Protein AF-A0A532TL49-F1 (afdb_monomer_lite)

Radius of gyration: 17.89 Å; chains: 1; bounding box: 46×38×49 Å

Foldseek 3Di:
DQLVVVLVQVPDPVHDDLAAEDQPPVQAQPDNCVSNVHPDDDPYGYHNDDLVSLVVDQEAEDEAEDELDCVVCLVVLLSQLVSLHAYEYQNQCQQCVCVPPVPSVVVSVVSNVVSVYYYHHDDCPPHPQVHVPQVVVCVPPPDDPDDDHDDDDDCVPPDDDD

Sequence (162 aa):
MGRLIPTLLLKRKNIDVKGVVDIDPQFIGEKLNKFCDIEDELNLVIESNLEVLLSKEKVDVVIIATSSFLEKVAPLIKQAVNSGSNVISICTELSYPFKLYPKLSEELDALAKSNNVTVVGTGINPGYLMGLLPIVITAPCQNVKSIEVTRMMNSAKRREPF

Secondary structure (DSSP, 8-state):
-TTHHHHHHHT-TT-----EE---TTTTT-BHHHHHT--S----BEES-HHHHHHH---SEEEE-S-S-HHHHHHHHHHHHHTT-EEEE--GGGGSGGGT-HHHHHHHHHHHHHTT--EEE-SIIIIIIIIIHHHHHHTT-S------------GGGPPPP-

pLDDT: mean 93.86, std 7.6, range [52.59, 98.88]

Structure (mmCIF, N/CA/C/O backbone):
data_AF-A0A532TL49-F1
#
_entry.id   AF-A0A532TL49-F1
#
loop_
_atom_site.group_PDB
_atom_site.id
_atom_site.type_symbol
_atom_site.label_atom_id
_atom_site.label_alt_id
_atom_site.label_comp_id
_atom_site.label_asym_id
_atom_site.label_entity_id
_atom_site.label_seq_id
_atom_site.pdbx_PDB_ins_code
_atom_site.Cartn_x
_atom_site.Cartn_y
_atom_site.Cartn_z
_atom_site.occupancy
_atom_site.B_iso_or_equiv
_atom_site.auth_seq_id
_atom_site.auth_comp_id
_atom_site.auth_asym_id
_atom_site.auth_atom_id
_atom_site.pdbx_PDB_model_num
ATOM 1 N N . MET A 1 1 ? 7.636 -9.479 -0.083 1.00 82.50 1 MET A N 1
ATOM 2 C CA . MET A 1 1 ? 6.438 -8.797 -0.618 1.00 82.50 1 MET A CA 1
ATOM 3 C C . MET A 1 1 ? 6.691 -8.220 -2.001 1.00 82.50 1 MET A C 1
ATOM 5 O O . MET A 1 1 ? 5.893 -8.532 -2.870 1.00 82.50 1 MET A O 1
ATOM 9 N N . GLY A 1 2 ? 7.804 -7.500 -2.222 1.00 82.75 2 GLY A N 1
ATOM 10 C CA . GLY A 1 2 ? 8.153 -6.880 -3.515 1.00 82.75 2 GLY A CA 1
ATOM 11 C C . GLY A 1 2 ? 7.986 -7.762 -4.760 1.00 82.75 2 GLY A C 1
ATOM 12 O O . GLY A 1 2 ? 7.351 -7.321 -5.700 1.00 82.75 2 GLY A O 1
ATOM 13 N N . ARG A 1 3 ? 8.439 -9.028 -4.744 1.00 89.62 3 ARG A N 1
ATOM 14 C CA . ARG A 1 3 ? 8.179 -9.995 -5.841 1.00 89.62 3 ARG A CA 1
ATOM 15 C C . ARG A 1 3 ? 6.785 -10.624 -5.808 1.00 89.62 3 ARG A C 1
ATOM 17 O O . ARG A 1 3 ? 6.139 -10.782 -6.832 1.00 89.62 3 ARG A O 1
ATOM 24 N N . LEU A 1 4 ? 6.303 -10.977 -4.617 1.00 92.38 4 LEU A N 1
ATOM 25 C CA . LEU A 1 4 ? 5.063 -11.744 -4.459 1.00 92.38 4 LEU A CA 1
ATOM 26 C C . LEU A 1 4 ? 3.825 -10.978 -4.949 1.00 92.38 4 LEU A C 1
ATOM 28 O O . LEU A 1 4 ? 2.945 -11.578 -5.555 1.00 92.38 4 LEU A O 1
ATOM 32 N N . ILE A 1 5 ? 3.750 -9.671 -4.680 1.00 95.25 5 ILE A N 1
ATOM 33 C CA . ILE A 1 5 ? 2.621 -8.831 -5.101 1.00 95.25 5 ILE A CA 1
ATOM 34 C C . ILE A 1 5 ? 2.480 -8.825 -6.634 1.00 95.25 5 ILE A C 1
ATOM 36 O O . ILE A 1 5 ? 1.436 -9.281 -7.099 1.00 95.25 5 ILE A O 1
ATOM 40 N N . PRO A 1 6 ? 3.480 -8.395 -7.431 1.00 94.50 6 PRO A N 1
ATOM 41 C CA . PRO A 1 6 ? 3.357 -8.397 -8.886 1.00 94.50 6 PRO A CA 1
ATOM 42 C C . PRO A 1 6 ? 3.131 -9.806 -9.447 1.00 94.50 6 PRO A C 1
ATOM 44 O O . PRO A 1 6 ? 2.237 -9.967 -10.270 1.00 94.50 6 PRO A O 1
ATOM 47 N N . THR A 1 7 ? 3.804 -10.848 -8.935 1.00 93.81 7 THR A N 1
ATOM 48 C CA . THR A 1 7 ? 3.555 -12.239 -9.369 1.00 93.81 7 THR A CA 1
ATOM 49 C C . THR A 1 7 ? 2.090 -12.660 -9.178 1.00 93.81 7 THR A C 1
ATOM 51 O O . THR A 1 7 ? 1.541 -13.380 -10.010 1.00 93.81 7 THR A O 1
ATOM 54 N N . LEU A 1 8 ? 1.430 -12.239 -8.093 1.00 94.62 8 LEU A N 1
ATOM 55 C CA . LEU A 1 8 ? 0.012 -12.544 -7.864 1.00 94.62 8 LEU A CA 1
ATOM 56 C C . LEU A 1 8 ? -0.922 -11.683 -8.720 1.00 94.62 8 LEU A C 1
ATOM 58 O O . LEU A 1 8 ? -1.956 -12.183 -9.160 1.00 94.62 8 LEU A O 1
ATOM 62 N N . LEU A 1 9 ? -0.581 -10.414 -8.959 1.00 95.25 9 LEU A N 1
ATOM 63 C CA . LEU A 1 9 ? -1.379 -9.520 -9.804 1.00 95.25 9 LEU A CA 1
ATOM 64 C C . LEU A 1 9 ? -1.365 -9.961 -11.266 1.00 95.25 9 LEU A C 1
ATOM 66 O O . LEU A 1 9 ? -2.419 -9.977 -11.888 1.00 95.25 9 LEU A O 1
ATOM 70 N N . LEU A 1 10 ? -0.215 -10.402 -11.780 1.00 93.81 10 LEU A N 1
ATOM 71 C CA . LEU A 1 10 ? -0.069 -10.883 -13.158 1.00 93.81 10 LEU A CA 1
ATOM 72 C C . LEU A 1 10 ? -0.942 -12.113 -13.455 1.00 93.81 10 LEU A C 1
ATOM 74 O O . LEU A 1 10 ? -1.370 -12.319 -14.583 1.00 93.81 10 LEU A O 1
ATOM 78 N N . LYS A 1 11 ? -1.301 -12.897 -12.430 1.00 92.19 11 LYS A N 1
ATOM 79 C CA . LYS A 1 11 ? -2.224 -14.039 -12.565 1.00 92.19 11 LYS A CA 1
ATOM 80 C C . LYS A 1 11 ? -3.698 -13.626 -12.651 1.00 92.19 11 LYS A C 1
ATOM 82 O O . LYS A 1 11 ? -4.563 -14.475 -12.875 1.00 92.19 11 LYS A O 1
ATOM 87 N N . ARG A 1 12 ? -4.027 -12.350 -12.429 1.00 94.31 12 ARG A N 1
ATOM 88 C CA . ARG A 1 12 ? -5.407 -11.855 -12.388 1.00 94.31 12 ARG A CA 1
ATOM 89 C C . ARG A 1 12 ? -5.789 -11.199 -13.708 1.00 94.31 12 ARG A C 1
ATOM 91 O O . ARG A 1 12 ? -5.412 -10.072 -13.976 1.00 94.31 12 ARG A O 1
ATOM 98 N N . LYS A 1 13 ? -6.685 -11.845 -14.459 1.00 92.81 13 LYS A N 1
ATOM 99 C CA . LYS A 1 13 ? -7.226 -11.318 -15.731 1.00 92.81 13 LYS A CA 1
ATOM 100 C C . LYS A 1 13 ? -7.977 -9.985 -15.608 1.00 92.81 13 LYS A C 1
ATOM 102 O O . 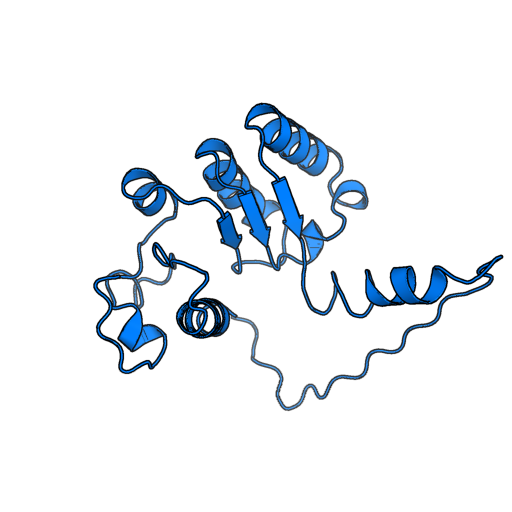LYS A 1 13 ? -8.241 -9.339 -16.611 1.00 92.81 13 LYS A O 1
ATOM 107 N N . ASN A 1 14 ? -8.377 -9.609 -14.394 1.00 95.56 14 ASN A N 1
ATOM 108 C CA . ASN A 1 14 ? -9.117 -8.380 -14.116 1.00 95.56 14 ASN A CA 1
ATOM 109 C C . ASN A 1 14 ? -8.209 -7.207 -13.694 1.00 95.56 14 ASN A C 1
ATOM 111 O O . ASN A 1 14 ? -8.725 -6.208 -13.198 1.00 95.56 14 ASN A O 1
ATOM 115 N N . ILE A 1 15 ? -6.885 -7.365 -13.789 1.00 95.94 15 ILE A N 1
ATOM 116 C CA . ILE A 1 15 ? -5.888 -6.353 -13.435 1.00 95.94 15 ILE A CA 1
ATOM 117 C C . ILE A 1 15 ? -4.880 -6.259 -14.577 1.00 95.94 15 ILE A C 1
ATOM 119 O O . ILE A 1 15 ? -4.359 -7.273 -15.029 1.00 95.94 15 ILE A O 1
ATOM 123 N N . ASP A 1 16 ? -4.595 -5.035 -15.003 1.00 95.06 16 ASP A N 1
ATOM 124 C CA . ASP A 1 16 ? -3.565 -4.730 -15.990 1.00 95.06 16 ASP A CA 1
ATOM 125 C C . ASP A 1 16 ? -2.354 -4.119 -15.269 1.00 95.06 16 ASP A C 1
ATOM 127 O O . ASP A 1 16 ? -2.433 -3.026 -14.705 1.00 95.06 16 ASP A O 1
ATOM 131 N N . VAL A 1 17 ? -1.246 -4.862 -15.200 1.00 95.44 17 VAL A N 1
ATOM 132 C CA . VAL A 1 17 ? -0.031 -4.413 -14.506 1.00 95.44 17 VAL A CA 1
ATOM 133 C C . VAL A 1 17 ? 0.752 -3.494 -15.437 1.00 95.44 17 VAL A C 1
ATOM 135 O O . VAL A 1 17 ? 1.371 -3.958 -16.384 1.00 95.44 17 VAL A O 1
ATOM 138 N N . LYS A 1 18 ? 0.763 -2.191 -15.137 1.00 95.75 18 LYS A N 1
ATOM 139 C CA . LYS A 1 18 ? 1.464 -1.174 -15.944 1.00 95.75 18 LYS A CA 1
ATOM 140 C C . LYS A 1 18 ? 2.961 -1.055 -15.680 1.00 95.75 18 LYS A C 1
ATOM 142 O O . LYS A 1 18 ? 3.681 -0.490 -16.491 1.00 95.75 18 LYS A O 1
ATOM 147 N N . GLY A 1 19 ? 3.449 -1.605 -14.574 1.00 95.38 19 GLY A N 1
ATOM 148 C CA . GLY A 1 19 ? 4.880 -1.673 -14.300 1.00 95.38 19 GLY A CA 1
ATOM 149 C C . GLY A 1 19 ? 5.197 -1.917 -12.832 1.00 95.38 19 GLY A C 1
ATOM 150 O O . GLY A 1 19 ? 4.307 -2.077 -11.995 1.00 95.38 19 GLY A O 1
ATOM 151 N N . VAL A 1 20 ? 6.494 -1.975 -12.540 1.00 96.50 20 VAL A N 1
ATOM 152 C CA . VAL A 1 20 ? 7.055 -2.193 -11.203 1.00 96.50 20 VAL A CA 1
ATOM 153 C C . VAL A 1 20 ? 8.216 -1.230 -11.005 1.00 96.50 20 VAL A C 1
ATOM 155 O O . VAL A 1 20 ? 8.946 -0.936 -11.947 1.00 96.50 20 VAL A O 1
ATOM 158 N N . VAL A 1 21 ? 8.378 -0.745 -9.777 1.00 97.12 21 VAL A N 1
ATOM 159 C CA . VAL A 1 21 ? 9.457 0.163 -9.383 1.00 97.12 21 VAL A CA 1
ATOM 160 C C . VAL A 1 21 ? 10.239 -0.478 -8.251 1.00 97.12 21 VAL A C 1
ATOM 162 O O . VAL A 1 21 ? 9.640 -0.922 -7.269 1.00 97.12 21 VAL A O 1
ATOM 165 N N . ASP A 1 22 ? 11.561 -0.479 -8.370 1.00 95.69 22 ASP A N 1
ATOM 166 C CA . ASP A 1 22 ? 12.470 -0.830 -7.284 1.00 95.69 22 ASP A CA 1
ATOM 167 C C . ASP A 1 22 ? 13.718 0.061 -7.355 1.00 95.69 22 ASP A C 1
ATOM 169 O O . ASP A 1 22 ? 14.158 0.445 -8.438 1.00 95.69 22 ASP A O 1
ATOM 173 N N . ILE A 1 23 ? 14.258 0.429 -6.194 1.00 93.94 23 ILE A N 1
ATOM 174 C CA . ILE A 1 23 ? 15.431 1.308 -6.095 1.00 93.94 23 ILE A CA 1
ATOM 175 C C . ILE A 1 23 ? 16.745 0.529 -6.173 1.00 93.94 23 ILE A C 1
ATOM 177 O O . ILE A 1 23 ? 17.797 1.145 -6.337 1.00 93.94 23 ILE A O 1
ATOM 181 N N . ASP A 1 24 ? 16.704 -0.797 -6.015 1.00 93.69 24 ASP A N 1
ATOM 182 C CA . ASP A 1 24 ? 17.891 -1.639 -6.102 1.00 93.69 24 ASP A CA 1
ATOM 183 C C . ASP A 1 24 ? 18.441 -1.625 -7.543 1.00 93.69 24 ASP A C 1
ATOM 185 O O . ASP A 1 24 ? 17.762 -2.096 -8.465 1.00 93.69 24 ASP A O 1
ATOM 189 N N . PRO A 1 25 ? 19.679 -1.135 -7.766 1.00 94.38 25 PRO A N 1
ATOM 190 C CA . PRO A 1 25 ? 20.289 -1.091 -9.092 1.00 94.38 25 PRO A CA 1
ATOM 191 C C . PRO A 1 25 ? 20.373 -2.448 -9.794 1.00 94.38 25 PRO A C 1
ATOM 193 O O . PRO A 1 25 ? 20.493 -2.482 -11.014 1.00 94.38 25 PRO A O 1
ATOM 196 N N . GLN A 1 26 ? 20.314 -3.559 -9.052 1.00 94.12 26 GLN A N 1
ATOM 197 C CA . GLN A 1 26 ? 20.319 -4.904 -9.628 1.00 94.12 26 GLN A CA 1
ATOM 198 C C . GLN A 1 26 ? 19.024 -5.241 -10.371 1.00 94.12 26 GLN A C 1
ATOM 200 O O . GLN A 1 26 ? 19.051 -6.075 -11.275 1.00 94.12 26 GLN A O 1
ATOM 205 N N . PHE A 1 27 ? 17.904 -4.620 -9.994 1.00 93.56 27 PHE A N 1
ATOM 206 C CA . PHE A 1 27 ? 16.598 -4.889 -10.595 1.00 93.56 27 PHE A CA 1
ATOM 207 C C . PHE A 1 27 ? 16.235 -3.888 -11.688 1.00 93.56 27 PHE A C 1
ATOM 209 O O . PHE A 1 27 ? 15.494 -4.237 -12.600 1.00 93.56 27 PHE A O 1
ATOM 216 N N . ILE A 1 28 ? 16.752 -2.660 -11.634 1.00 95.62 28 ILE A N 1
ATOM 217 C CA . ILE A 1 28 ? 16.422 -1.611 -12.607 1.00 95.62 28 ILE A CA 1
ATOM 218 C C . ILE A 1 28 ? 16.760 -2.070 -14.035 1.00 95.62 28 ILE A C 1
ATOM 220 O O . ILE A 1 28 ? 17.883 -2.472 -14.333 1.00 95.62 28 ILE A O 1
ATOM 224 N N . GLY A 1 29 ? 15.777 -1.992 -14.935 1.00 95.12 29 GLY A N 1
ATOM 225 C CA . GLY A 1 29 ? 15.886 -2.436 -16.327 1.00 95.12 29 GLY A CA 1
ATOM 226 C C . GLY A 1 29 ? 15.739 -3.948 -16.535 1.00 95.12 29 GLY A C 1
ATOM 227 O O . GLY A 1 29 ? 15.657 -4.396 -17.681 1.00 95.12 29 GLY A O 1
ATOM 228 N N . GLU A 1 30 ? 15.665 -4.751 -15.469 1.00 94.81 30 GLU A N 1
ATOM 229 C CA . GLU A 1 30 ? 15.374 -6.179 -15.576 1.00 94.81 30 GLU A CA 1
ATOM 230 C C . GLU A 1 30 ? 13.931 -6.398 -16.054 1.00 94.81 30 GLU A C 1
ATOM 232 O O . GLU A 1 30 ? 13.002 -5.687 -15.656 1.00 94.81 30 GLU A O 1
ATOM 237 N N . LYS A 1 31 ? 13.731 -7.403 -16.918 1.00 94.50 31 LYS A N 1
ATOM 238 C CA . LYS A 1 31 ? 12.393 -7.790 -17.374 1.00 94.50 31 LYS A CA 1
ATOM 239 C C . LYS A 1 31 ? 11.564 -8.319 -16.206 1.00 94.50 31 LYS A C 1
ATOM 241 O O . LYS A 1 31 ? 12.010 -9.187 -15.452 1.00 94.50 31 LYS A O 1
ATOM 246 N N . LEU A 1 32 ? 10.321 -7.856 -16.114 1.00 93.38 32 LEU A N 1
ATOM 247 C CA . LEU A 1 32 ? 9.427 -8.204 -15.015 1.00 93.38 32 LEU A CA 1
ATOM 248 C C . LEU A 1 32 ? 9.137 -9.711 -14.946 1.00 93.38 32 LEU A C 1
ATOM 250 O O . LEU A 1 32 ? 9.044 -10.263 -13.852 1.00 93.38 32 LEU A O 1
ATOM 254 N N . ASN A 1 33 ? 9.043 -10.393 -16.091 1.00 91.06 33 ASN A N 1
ATOM 255 C CA . ASN A 1 33 ? 8.799 -11.835 -16.127 1.00 91.06 33 ASN A CA 1
ATOM 256 C C . ASN A 1 33 ? 9.926 -12.640 -15.458 1.00 91.06 33 ASN A C 1
ATOM 258 O O . ASN A 1 33 ? 9.656 -13.520 -14.644 1.00 91.06 33 ASN A O 1
ATOM 262 N N . LYS A 1 34 ? 11.184 -12.259 -15.702 1.00 91.06 34 LYS A N 1
ATOM 263 C CA . LYS A 1 34 ? 12.359 -12.846 -15.053 1.00 91.06 34 LYS A CA 1
ATOM 264 C C . LYS A 1 34 ? 12.387 -12.551 -13.552 1.00 91.06 34 LYS A C 1
ATOM 266 O O . LYS A 1 34 ? 12.643 -13.450 -12.759 1.00 91.06 34 LYS A O 1
ATOM 271 N N . PHE A 1 35 ? 12.074 -11.320 -13.146 1.00 90.62 35 PHE A N 1
ATOM 272 C CA . PHE A 1 35 ? 12.020 -10.945 -11.728 1.00 90.62 35 PHE A CA 1
ATOM 273 C C . PHE A 1 35 ? 10.940 -11.709 -10.944 1.00 90.62 35 PHE A C 1
ATOM 275 O O . PHE A 1 35 ? 11.139 -12.063 -9.777 1.00 90.62 35 PHE A O 1
ATOM 282 N N . CYS A 1 36 ? 9.794 -11.954 -11.583 1.00 90.75 36 CYS A N 1
ATOM 283 C CA . CYS A 1 36 ? 8.650 -12.661 -11.015 1.00 90.75 36 CYS A CA 1
ATOM 284 C C . CYS A 1 36 ? 8.692 -14.186 -11.192 1.00 90.75 36 CYS A C 1
ATOM 286 O O . CYS A 1 36 ? 7.800 -14.840 -10.646 1.00 90.75 36 CYS A O 1
ATOM 288 N N . ASP A 1 37 ? 9.691 -14.716 -11.906 1.00 87.62 37 ASP A N 1
ATOM 289 C CA . ASP A 1 37 ? 9.840 -16.131 -12.276 1.00 87.62 37 ASP A CA 1
ATOM 290 C C . ASP A 1 37 ? 8.576 -16.697 -12.949 1.00 87.62 37 ASP A C 1
ATOM 292 O O . ASP A 1 37 ? 7.962 -17.662 -12.491 1.00 87.62 37 ASP A O 1
ATOM 296 N N . ILE A 1 38 ? 8.123 -16.011 -14.003 1.00 86.94 38 ILE A N 1
ATOM 297 C CA . ILE A 1 38 ? 6.967 -16.409 -14.813 1.00 86.94 38 ILE A CA 1
ATOM 298 C C . ILE A 1 38 ? 7.365 -16.563 -16.282 1.00 86.94 38 ILE A C 1
ATOM 300 O O . ILE A 1 38 ? 8.203 -15.820 -16.791 1.00 86.94 38 ILE A O 1
ATOM 304 N N . GLU A 1 39 ? 6.743 -17.526 -16.961 1.00 81.25 39 GLU A N 1
ATOM 305 C CA . GLU A 1 39 ? 7.069 -17.874 -18.351 1.00 81.25 39 GLU A CA 1
ATOM 306 C C . GLU A 1 39 ? 6.498 -16.881 -19.373 1.00 81.25 39 GLU A C 1
ATOM 308 O O . GLU A 1 39 ? 7.027 -16.771 -20.478 1.00 81.25 39 GLU A O 1
ATOM 313 N N . ASP A 1 40 ? 5.457 -16.128 -19.009 1.00 79.56 40 ASP A N 1
ATOM 314 C CA . ASP A 1 40 ? 4.796 -15.190 -19.916 1.00 79.56 40 ASP A CA 1
ATOM 315 C C . ASP A 1 40 ? 5.764 -14.100 -20.410 1.00 79.56 40 ASP A C 1
ATOM 317 O O . ASP A 1 40 ? 6.466 -13.443 -19.630 1.00 79.56 40 ASP A O 1
ATOM 321 N N . GLU A 1 41 ? 5.787 -13.863 -21.723 1.00 76.88 41 GLU A N 1
ATOM 322 C CA . GLU A 1 41 ? 6.516 -12.731 -22.289 1.00 76.88 41 GLU A CA 1
ATOM 323 C C . GLU A 1 41 ? 5.782 -11.426 -21.968 1.00 76.88 41 GLU A C 1
ATOM 325 O O . GLU A 1 41 ? 4.726 -11.116 -22.518 1.00 76.88 41 GLU A O 1
ATOM 330 N N . LEU A 1 42 ? 6.371 -10.643 -21.063 1.00 85.00 42 LEU A N 1
ATOM 331 C CA . LEU A 1 42 ? 5.907 -9.307 -20.714 1.00 85.00 42 LEU A CA 1
ATOM 332 C C . LEU A 1 42 ? 6.905 -8.272 -21.222 1.00 85.00 42 LEU A C 1
ATOM 334 O O . LEU A 1 42 ? 8.089 -8.312 -20.879 1.00 85.00 42 LEU A O 1
ATOM 338 N N . ASN A 1 43 ? 6.409 -7.285 -21.965 1.00 88.00 43 ASN A N 1
ATOM 339 C CA . ASN A 1 43 ? 7.183 -6.116 -22.388 1.00 88.00 43 ASN A CA 1
ATOM 340 C C . ASN A 1 43 ? 7.240 -5.050 -21.281 1.00 88.00 43 ASN A C 1
ATOM 342 O O . ASN A 1 43 ? 7.026 -3.869 -21.533 1.00 88.00 43 ASN A O 1
ATOM 346 N N . LEU A 1 44 ? 7.496 -5.478 -20.044 1.00 92.88 44 LEU A N 1
ATOM 347 C CA . LEU A 1 44 ? 7.604 -4.609 -18.876 1.00 92.88 44 LEU A CA 1
ATOM 348 C C . LEU A 1 44 ? 8.974 -4.797 -18.238 1.00 92.88 44 LEU A C 1
ATOM 350 O O . LEU A 1 44 ? 9.439 -5.925 -18.051 1.00 92.88 44 LEU A O 1
ATOM 354 N N . VAL A 1 45 ? 9.596 -3.683 -17.878 1.00 94.69 45 VAL A N 1
ATOM 355 C CA . VAL A 1 45 ? 10.857 -3.640 -17.137 1.00 94.69 45 VAL A CA 1
ATOM 356 C C . VAL A 1 45 ? 10.638 -2.959 -15.796 1.00 94.69 45 VAL A C 1
ATOM 358 O O . VAL A 1 45 ? 9.669 -2.220 -15.614 1.00 94.69 45 VAL A O 1
ATOM 361 N N . ILE A 1 46 ? 11.528 -3.224 -14.847 1.00 96.00 46 ILE A N 1
ATOM 362 C CA . ILE A 1 46 ? 11.512 -2.540 -13.555 1.00 96.00 46 ILE A CA 1
ATOM 363 C C . ILE A 1 46 ? 12.094 -1.137 -13.734 1.00 96.00 46 ILE A C 1
ATOM 365 O O . ILE A 1 46 ? 13.222 -0.970 -14.199 1.00 96.00 46 ILE A O 1
ATOM 369 N N . GLU A 1 47 ? 11.312 -0.130 -13.366 1.00 96.62 47 GLU A N 1
ATOM 370 C CA . GLU A 1 47 ? 11.690 1.280 -13.431 1.00 96.62 47 GLU A CA 1
ATOM 371 C C . GLU A 1 47 ? 12.423 1.713 -12.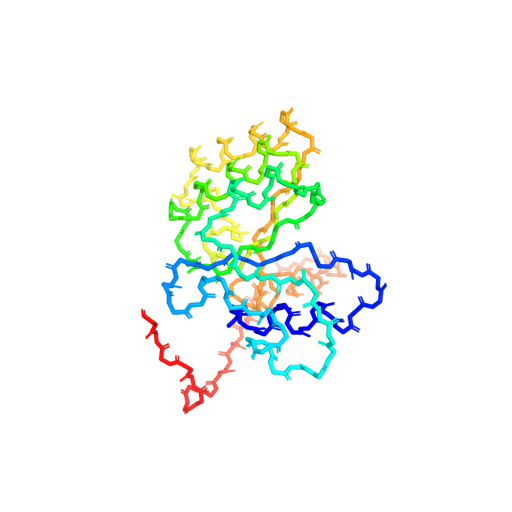154 1.00 96.62 47 GLU A C 1
ATOM 373 O O . GLU A 1 47 ? 12.201 1.175 -11.068 1.00 96.62 47 GLU A O 1
ATOM 378 N N . SER A 1 48 ? 13.286 2.722 -12.277 1.00 95.12 48 SER A N 1
ATOM 379 C CA . SER A 1 48 ? 14.128 3.204 -11.170 1.00 95.12 48 SER A CA 1
ATOM 380 C C . SER A 1 48 ? 13.385 4.053 -10.142 1.00 95.12 48 SER A C 1
ATOM 382 O O . SER A 1 48 ? 13.814 4.172 -8.996 1.00 95.12 48 SER A O 1
ATOM 384 N N . ASN A 1 49 ? 12.294 4.697 -10.552 1.00 95.69 49 ASN A N 1
ATOM 385 C CA . ASN A 1 49 ? 11.473 5.517 -9.677 1.00 95.69 49 ASN A CA 1
ATOM 386 C C . ASN A 1 49 ? 10.041 5.633 -10.209 1.00 95.69 49 ASN A C 1
ATOM 388 O O . ASN A 1 49 ? 9.756 5.398 -11.384 1.00 95.69 49 ASN A O 1
ATOM 392 N N . LEU A 1 50 ? 9.142 6.010 -9.304 1.00 96.81 50 LEU A N 1
ATOM 393 C CA . LEU A 1 50 ? 7.711 6.066 -9.561 1.00 96.81 50 LEU A CA 1
ATOM 394 C C . LEU A 1 50 ? 7.316 7.197 -10.520 1.00 96.81 50 LEU A C 1
ATOM 396 O O . LEU A 1 50 ? 6.413 7.007 -11.328 1.00 96.81 50 LEU A O 1
ATOM 400 N N . GLU A 1 51 ? 8.001 8.340 -10.480 1.00 94.69 51 GLU A N 1
ATOM 401 C CA . GLU A 1 51 ? 7.699 9.485 -11.350 1.00 94.69 51 GLU A CA 1
ATOM 402 C C . GLU A 1 51 ? 7.926 9.146 -12.827 1.00 94.69 51 GLU A C 1
ATOM 404 O O . GLU A 1 51 ? 7.079 9.446 -13.666 1.00 94.69 51 GLU A O 1
ATOM 409 N N . VAL A 1 52 ? 9.025 8.452 -13.145 1.00 93.25 52 VAL A N 1
ATOM 410 C CA . VAL A 1 52 ? 9.311 7.982 -14.509 1.00 93.25 52 VAL A CA 1
ATOM 411 C C . VAL A 1 52 ? 8.196 7.073 -15.018 1.00 93.25 52 VAL A C 1
ATOM 413 O O . VAL A 1 52 ? 7.730 7.270 -16.140 1.00 93.25 52 VAL A O 1
ATOM 416 N N . LEU A 1 53 ? 7.730 6.122 -14.204 1.00 95.44 53 LEU A N 1
ATOM 417 C CA . LEU A 1 53 ? 6.641 5.222 -14.588 1.00 95.44 53 LEU A CA 1
ATOM 418 C C . LEU A 1 53 ? 5.338 5.998 -14.824 1.00 95.44 53 LEU A C 1
ATOM 420 O O . LEU A 1 53 ? 4.734 5.871 -15.886 1.00 95.44 53 LEU A O 1
ATOM 424 N N . LEU A 1 54 ? 4.935 6.845 -13.873 1.00 95.81 54 LEU A N 1
ATOM 425 C CA . LEU A 1 54 ? 3.687 7.614 -13.954 1.00 95.81 54 LEU A CA 1
ATOM 426 C C . LEU A 1 54 ? 3.702 8.676 -15.068 1.00 95.81 54 LEU A C 1
ATOM 428 O O . LEU A 1 54 ? 2.644 9.111 -15.511 1.00 95.81 54 LEU A O 1
ATOM 432 N N . SER A 1 55 ? 4.880 9.088 -15.549 1.00 93.50 55 SER A N 1
ATOM 433 C CA . SER A 1 55 ? 4.997 9.975 -16.715 1.00 93.50 55 SER A CA 1
ATOM 434 C C . SER A 1 55 ? 4.701 9.277 -18.048 1.00 93.50 55 SER A C 1
ATOM 436 O O . SER A 1 55 ? 4.315 9.936 -19.013 1.00 93.50 55 SER A O 1
ATOM 438 N N . LYS A 1 56 ? 4.894 7.953 -18.111 1.00 92.69 56 LYS A N 1
ATOM 439 C CA . LYS A 1 56 ? 4.711 7.137 -19.322 1.00 92.69 56 LYS A CA 1
ATOM 440 C C . LYS A 1 56 ? 3.348 6.457 -19.352 1.00 92.69 56 LYS A C 1
ATOM 442 O O . LYS A 1 56 ? 2.777 6.273 -20.420 1.00 92.69 56 LYS A O 1
ATOM 447 N N . GLU A 1 57 ? 2.843 6.092 -18.179 1.00 93.81 57 GLU A N 1
ATOM 448 C CA . GLU A 1 57 ? 1.666 5.251 -18.020 1.00 93.81 57 GLU A CA 1
ATOM 449 C C . GLU A 1 57 ? 0.614 5.931 -17.153 1.00 93.81 57 GLU A C 1
ATOM 451 O O . GLU A 1 57 ? 0.905 6.469 -16.084 1.00 93.81 57 GLU A O 1
ATOM 456 N N . LYS A 1 58 ? -0.648 5.828 -17.575 1.00 94.38 58 LYS A N 1
ATOM 457 C CA . LYS A 1 58 ? -1.778 6.178 -16.717 1.00 94.38 58 LYS A CA 1
ATOM 458 C C . LYS A 1 58 ? -2.116 4.981 -15.832 1.00 94.38 58 LYS A C 1
ATOM 460 O O . LYS A 1 58 ? -2.428 3.905 -16.339 1.00 94.38 58 LYS A O 1
ATOM 465 N N . VAL A 1 59 ? -2.076 5.185 -14.519 1.00 97.25 59 VAL A N 1
ATOM 466 C CA . VAL A 1 59 ? -2.285 4.134 -13.517 1.00 97.25 59 VAL A CA 1
ATOM 467 C C . VAL A 1 59 ? -3.462 4.504 -12.618 1.00 97.25 59 VAL A C 1
ATOM 469 O O . VAL A 1 59 ? -3.561 5.633 -12.156 1.00 97.25 59 VAL A O 1
ATOM 472 N N . ASP A 1 60 ? -4.362 3.554 -12.359 1.00 98.25 60 ASP A N 1
ATOM 473 C CA . ASP A 1 60 ? -5.516 3.788 -11.477 1.00 98.25 60 ASP A CA 1
ATOM 474 C C . ASP A 1 60 ? -5.175 3.570 -9.992 1.00 98.25 60 ASP A C 1
ATOM 476 O O . ASP A 1 60 ? -5.767 4.190 -9.101 1.00 98.25 60 ASP A O 1
ATOM 480 N N . VAL A 1 61 ? -4.237 2.654 -9.713 1.00 98.44 61 VAL A N 1
ATOM 481 C CA . VAL A 1 61 ? -3.839 2.237 -8.361 1.00 98.44 61 VAL A CA 1
ATOM 482 C C . VAL A 1 61 ? -2.336 1.958 -8.288 1.00 98.44 61 VAL A C 1
ATOM 484 O O . VAL A 1 61 ? -1.817 1.121 -9.023 1.00 98.44 61 VAL A O 1
ATOM 487 N N . VAL A 1 62 ? -1.656 2.577 -7.324 1.00 98.44 62 VAL A N 1
ATOM 488 C CA . VAL A 1 62 ? -0.265 2.285 -6.953 1.00 98.44 62 VAL A CA 1
ATOM 489 C C . VAL A 1 62 ? -0.241 1.456 -5.668 1.00 98.44 62 VAL A C 1
ATOM 491 O O . VAL A 1 62 ? -0.853 1.826 -4.663 1.00 98.44 62 VAL A O 1
ATOM 494 N N . ILE A 1 63 ? 0.490 0.336 -5.679 1.00 98.38 63 ILE A N 1
ATOM 495 C CA . ILE A 1 63 ? 0.690 -0.509 -4.493 1.00 98.38 63 ILE A CA 1
ATOM 496 C C . ILE A 1 63 ? 2.101 -0.308 -3.941 1.00 98.38 63 ILE A C 1
ATOM 498 O O . ILE A 1 63 ? 3.080 -0.675 -4.586 1.00 98.38 63 ILE A O 1
ATOM 502 N N . ILE A 1 64 ? 2.212 0.225 -2.724 1.00 98.00 64 ILE A N 1
ATOM 503 C CA . ILE A 1 64 ? 3.496 0.529 -2.086 1.00 98.00 64 ILE A CA 1
ATOM 504 C C . ILE A 1 64 ? 3.844 -0.542 -1.045 1.00 98.00 64 ILE A C 1
ATOM 506 O O . ILE A 1 64 ? 3.119 -0.768 -0.075 1.00 98.00 64 ILE A O 1
ATOM 510 N N . ALA A 1 65 ? 4.991 -1.196 -1.231 1.00 96.50 65 ALA A N 1
ATOM 511 C CA . ALA A 1 65 ? 5.458 -2.287 -0.374 1.00 96.50 65 ALA A CA 1
ATOM 512 C C . ALA A 1 65 ? 6.917 -2.131 0.083 1.00 96.50 65 ALA A C 1
ATOM 514 O O . ALA A 1 65 ? 7.653 -3.116 0.158 1.00 96.50 65 ALA A O 1
ATOM 515 N N . THR A 1 66 ? 7.319 -0.893 0.384 1.00 95.06 66 THR A N 1
ATOM 516 C CA . THR A 1 66 ? 8.723 -0.496 0.587 1.00 95.06 66 THR A CA 1
ATOM 517 C C . THR A 1 66 ? 9.138 -0.372 2.054 1.00 95.06 66 THR A C 1
ATOM 519 O O . THR A 1 66 ? 10.212 -0.834 2.428 1.00 95.06 66 THR A O 1
ATOM 522 N N . SER A 1 67 ? 8.314 0.235 2.914 1.00 95.56 67 SER A N 1
ATOM 523 C CA . SER A 1 67 ? 8.673 0.483 4.315 1.00 95.56 67 SER A CA 1
ATOM 524 C C . SER A 1 67 ? 7.475 0.417 5.258 1.00 95.56 67 SER A C 1
ATOM 526 O O . SER A 1 67 ? 6.337 0.664 4.867 1.00 95.56 67 SER A O 1
ATOM 528 N N . SER A 1 68 ? 7.753 0.108 6.524 1.00 95.31 68 SER A N 1
ATOM 529 C CA . SER A 1 68 ? 6.774 0.131 7.616 1.00 95.31 68 SER A CA 1
ATOM 530 C C . SER A 1 68 ? 6.552 1.524 8.209 1.00 95.31 68 SER A C 1
ATOM 532 O O . SER A 1 68 ? 5.559 1.709 8.907 1.00 95.31 68 SER A O 1
ATOM 534 N N . PHE A 1 69 ? 7.449 2.474 7.921 1.00 97.12 69 PHE A N 1
ATOM 535 C CA . PHE A 1 69 ? 7.426 3.823 8.484 1.00 97.12 69 PHE A CA 1
ATOM 536 C C . PHE A 1 69 ? 6.686 4.797 7.571 1.00 97.12 69 PHE A C 1
ATOM 538 O O . PHE A 1 69 ? 7.054 4.937 6.400 1.00 97.12 69 PHE A O 1
ATOM 545 N N . LEU A 1 70 ? 5.682 5.496 8.099 1.00 98.19 70 LEU A N 1
ATOM 546 C CA . LEU A 1 70 ? 4.837 6.382 7.303 1.00 98.19 70 LEU A CA 1
ATOM 547 C C . LEU A 1 70 ? 5.639 7.529 6.693 1.00 98.19 70 LEU A C 1
ATOM 549 O O . LEU A 1 70 ? 5.470 7.823 5.516 1.00 98.19 70 LEU A O 1
ATOM 553 N N . GLU A 1 71 ? 6.559 8.133 7.443 1.00 97.94 71 GLU A N 1
ATOM 554 C CA . GLU A 1 71 ? 7.390 9.239 6.950 1.00 97.94 71 GLU A CA 1
ATOM 555 C C . GLU A 1 71 ? 8.235 8.844 5.730 1.00 97.94 71 GLU A C 1
ATOM 557 O O . GLU A 1 71 ? 8.419 9.645 4.817 1.00 97.94 71 GLU A O 1
ATOM 562 N N . LYS A 1 72 ? 8.694 7.585 5.666 1.00 97.88 72 LYS A N 1
ATOM 563 C CA . LYS A 1 72 ? 9.454 7.061 4.519 1.00 97.88 72 LYS A CA 1
ATOM 564 C C . LYS A 1 72 ? 8.566 6.771 3.309 1.00 97.88 72 LYS A C 1
ATOM 566 O O . LYS A 1 72 ? 9.038 6.814 2.178 1.00 97.88 72 LYS A O 1
ATOM 571 N N . VAL A 1 73 ? 7.296 6.444 3.539 1.00 97.88 73 VAL A N 1
ATOM 572 C CA . VAL A 1 73 ? 6.333 6.078 2.488 1.00 97.88 73 VAL A CA 1
ATOM 573 C C . VAL A 1 73 ? 5.550 7.293 1.980 1.00 97.88 73 VAL A C 1
ATOM 575 O O . VAL A 1 73 ? 5.125 7.304 0.827 1.00 97.88 73 VAL A O 1
ATOM 578 N N . ALA A 1 74 ? 5.397 8.338 2.794 1.00 98.56 74 ALA A N 1
ATOM 579 C CA . ALA A 1 74 ? 4.637 9.539 2.465 1.00 98.56 74 ALA A CA 1
ATOM 580 C C . ALA A 1 74 ? 5.076 10.222 1.156 1.00 98.56 74 ALA A C 1
ATOM 582 O O . ALA A 1 74 ? 4.185 10.585 0.391 1.00 98.56 74 ALA A O 1
ATOM 583 N N . PRO A 1 75 ? 6.377 10.353 0.819 1.00 98.25 75 PRO A N 1
ATOM 584 C CA . PRO A 1 75 ? 6.781 10.905 -0.476 1.00 98.25 75 PRO A CA 1
ATOM 585 C C . PRO A 1 75 ? 6.219 10.118 -1.670 1.00 98.25 75 PRO A C 1
ATOM 587 O O . PRO A 1 75 ? 5.682 10.717 -2.597 1.00 98.25 75 PRO A O 1
ATOM 590 N N . LEU A 1 76 ? 6.249 8.780 -1.611 1.00 98.25 76 LEU A N 1
ATOM 591 C CA . LEU A 1 76 ? 5.690 7.914 -2.658 1.00 98.25 76 LEU A CA 1
ATOM 592 C C . LEU A 1 76 ? 4.159 8.010 -2.722 1.00 98.25 76 LEU A C 1
ATOM 594 O O . LEU A 1 76 ? 3.592 8.018 -3.812 1.00 98.25 76 LEU A O 1
ATOM 598 N N . ILE A 1 77 ? 3.484 8.125 -1.569 1.00 98.69 77 ILE A N 1
ATOM 599 C CA . ILE A 1 77 ? 2.032 8.373 -1.522 1.00 98.69 77 ILE A CA 1
ATOM 600 C C . ILE A 1 77 ? 1.712 9.695 -2.227 1.00 98.69 77 ILE A C 1
ATOM 602 O O . ILE A 1 77 ? 0.836 9.722 -3.083 1.00 98.69 77 ILE A O 1
ATOM 606 N N . LYS A 1 78 ? 2.435 10.777 -1.909 1.00 98.62 78 LYS A N 1
ATOM 607 C CA . LYS A 1 78 ? 2.219 12.100 -2.514 1.00 98.62 78 LYS A CA 1
ATOM 608 C C . LYS A 1 78 ? 2.441 12.072 -4.029 1.00 98.62 78 LYS A C 1
ATOM 610 O O . LYS A 1 78 ? 1.614 12.610 -4.755 1.00 98.62 78 LYS A O 1
ATOM 615 N N . GLN A 1 79 ? 3.495 11.406 -4.511 1.00 98.12 79 GLN A N 1
ATOM 616 C CA . GLN A 1 79 ? 3.742 11.219 -5.950 1.00 98.12 79 GLN A CA 1
ATOM 617 C C . GLN A 1 79 ? 2.570 10.510 -6.645 1.00 98.12 79 GLN A C 1
ATOM 619 O O . GLN A 1 79 ? 2.050 11.009 -7.641 1.00 98.12 79 GLN A O 1
ATOM 624 N N . ALA A 1 80 ? 2.112 9.381 -6.095 1.00 98.44 80 ALA A N 1
ATOM 625 C CA . ALA A 1 80 ? 0.990 8.633 -6.654 1.00 98.44 80 ALA A CA 1
ATOM 626 C C . ALA A 1 80 ? -0.311 9.453 -6.645 1.00 98.44 80 ALA A C 1
ATOM 628 O O . ALA A 1 80 ? -0.981 9.554 -7.671 1.00 98.44 80 ALA A O 1
ATOM 629 N N . VAL A 1 81 ? -0.633 10.106 -5.528 1.00 98.56 81 VAL A N 1
ATOM 630 C CA . VAL A 1 81 ? -1.839 10.936 -5.397 1.00 98.56 81 VAL A CA 1
ATOM 631 C C . VAL A 1 81 ? -1.824 12.113 -6.376 1.00 98.56 81 VAL A C 1
ATOM 633 O O . VAL A 1 81 ? -2.825 12.350 -7.044 1.00 98.56 81 VAL A O 1
ATOM 636 N N . ASN A 1 82 ? -0.688 12.802 -6.531 1.00 98.00 82 ASN A N 1
ATOM 637 C CA . ASN A 1 82 ? -0.545 13.918 -7.475 1.00 98.00 82 ASN A CA 1
ATOM 638 C C . ASN A 1 82 ? -0.676 13.491 -8.945 1.00 98.00 82 ASN A C 1
ATOM 640 O O . ASN A 1 82 ? -1.015 14.312 -9.791 1.00 98.00 82 ASN A O 1
ATOM 644 N N . SER A 1 83 ? -0.423 12.218 -9.261 1.00 97.38 83 SER A N 1
ATOM 645 C CA . SER A 1 83 ? -0.695 11.662 -10.594 1.00 97.38 83 SER A CA 1
ATOM 646 C C . SER A 1 83 ? -2.169 11.298 -10.822 1.00 97.38 83 SER A C 1
ATOM 648 O O . SER A 1 83 ? -2.528 10.848 -11.907 1.00 97.38 83 SER A O 1
ATOM 650 N N . GLY A 1 84 ? -3.025 11.457 -9.806 1.00 97.88 84 GLY A N 1
ATOM 651 C CA . GLY A 1 84 ? -4.418 11.012 -9.834 1.00 97.88 84 GLY A CA 1
ATOM 652 C C . GLY A 1 84 ? -4.596 9.509 -9.594 1.00 97.88 84 GLY A C 1
ATOM 653 O O . GLY A 1 84 ? -5.657 8.970 -9.899 1.00 97.88 84 GLY A O 1
ATOM 654 N N . SER A 1 85 ? -3.587 8.827 -9.038 1.00 98.62 85 SER A N 1
ATOM 655 C CA . SER A 1 85 ? -3.667 7.401 -8.701 1.00 98.62 85 SER A CA 1
ATOM 656 C C . SER A 1 85 ? -4.164 7.185 -7.270 1.00 98.62 85 SER A C 1
ATOM 658 O O . SER A 1 85 ? -3.734 7.863 -6.334 1.00 98.62 85 SER A O 1
ATOM 660 N N . ASN A 1 86 ? -4.997 6.163 -7.065 1.00 98.88 86 ASN A N 1
ATOM 661 C CA . ASN A 1 86 ? -5.281 5.649 -5.725 1.00 98.88 86 ASN A CA 1
ATOM 662 C C . ASN A 1 86 ? -4.053 4.925 -5.160 1.00 98.88 86 ASN A C 1
ATOM 664 O O . ASN A 1 86 ? -3.209 4.432 -5.908 1.00 98.88 86 ASN A O 1
ATOM 668 N N . VAL A 1 87 ? -3.971 4.798 -3.838 1.00 98.81 87 VAL A N 1
ATOM 669 C CA . VAL A 1 87 ? -2.833 4.166 -3.167 1.00 98.81 87 VAL A CA 1
ATOM 670 C C . VAL A 1 87 ? -3.286 3.077 -2.209 1.00 98.81 87 VAL A C 1
ATOM 672 O O . VAL A 1 87 ? -4.104 3.302 -1.319 1.00 98.81 87 VAL A O 1
ATOM 675 N N . ILE A 1 88 ? -2.677 1.902 -2.346 1.00 98.50 88 ILE A N 1
ATOM 676 C CA . ILE A 1 88 ? -2.724 0.824 -1.358 1.00 98.50 88 ILE A CA 1
ATOM 677 C C . ILE A 1 88 ? -1.306 0.640 -0.827 1.00 98.50 88 ILE A C 1
ATOM 679 O O . ILE A 1 88 ? -0.359 0.564 -1.602 1.00 98.50 88 ILE A O 1
ATOM 683 N N . SER A 1 89 ? -1.121 0.534 0.484 1.00 98.19 89 SER A N 1
ATOM 684 C CA . SER A 1 89 ? 0.203 0.271 1.051 1.00 98.19 89 SER A CA 1
ATOM 685 C C . SER A 1 89 ? 0.160 -0.767 2.156 1.00 98.19 89 SER A C 1
ATOM 687 O O . SER A 1 89 ? -0.802 -0.836 2.919 1.00 98.19 89 SER A O 1
ATOM 689 N N . ILE A 1 90 ? 1.234 -1.552 2.260 1.00 96.75 90 ILE A N 1
ATOM 690 C CA . ILE A 1 90 ? 1.470 -2.456 3.398 1.00 96.75 90 ILE A CA 1
ATOM 691 C C . ILE A 1 90 ? 2.265 -1.799 4.535 1.00 96.75 90 ILE A C 1
ATOM 693 O O . ILE A 1 90 ? 2.702 -2.484 5.461 1.00 96.75 90 ILE A O 1
ATOM 697 N N . CYS A 1 91 ? 2.472 -0.481 4.463 1.00 97.06 91 CYS A N 1
ATOM 698 C CA . CYS A 1 91 ? 3.068 0.312 5.529 1.00 97.06 91 CYS A CA 1
ATOM 699 C C . CYS A 1 91 ? 2.245 0.167 6.812 1.00 97.06 91 CYS A C 1
ATOM 701 O O . CYS A 1 91 ? 1.082 0.567 6.869 1.00 97.06 91 CYS A O 1
ATOM 703 N N . THR A 1 92 ? 2.846 -0.411 7.849 1.00 95.62 92 THR A N 1
ATOM 704 C CA . THR A 1 92 ? 2.123 -0.742 9.079 1.00 95.62 92 THR A CA 1
ATOM 705 C C . THR A 1 92 ? 1.624 0.501 9.808 1.00 95.62 92 THR A C 1
ATOM 707 O O . THR A 1 92 ? 0.528 0.481 10.351 1.00 95.62 92 THR A O 1
ATOM 710 N N . GLU A 1 93 ? 2.374 1.601 9.786 1.00 97.31 93 GLU A N 1
ATOM 711 C CA . GLU A 1 93 ? 1.950 2.855 10.422 1.00 97.31 93 GLU A CA 1
ATOM 712 C C . GLU A 1 93 ? 0.796 3.549 9.680 1.00 97.31 93 GLU A C 1
ATOM 714 O O . GLU A 1 93 ? 0.048 4.310 10.293 1.00 97.31 93 GLU A O 1
ATOM 719 N N . LEU A 1 94 ? 0.584 3.240 8.393 1.00 97.44 94 LEU A N 1
ATOM 720 C CA . LEU A 1 94 ? -0.525 3.782 7.602 1.00 97.44 94 LEU A CA 1
ATOM 721 C C . LEU A 1 94 ? -1.880 3.133 7.939 1.00 97.44 94 LEU A C 1
ATOM 723 O O . LEU A 1 94 ? -2.912 3.627 7.499 1.00 97.44 94 LEU A O 1
ATOM 727 N N . SER A 1 95 ? -1.934 2.042 8.712 1.00 94.75 95 SER A N 1
ATOM 728 C CA . SER A 1 95 ? -3.220 1.389 9.011 1.00 94.75 95 SER A CA 1
ATOM 729 C C . SER A 1 95 ? -4.172 2.267 9.827 1.00 94.75 95 SER A C 1
ATOM 731 O O . SER A 1 95 ? -5.384 2.160 9.681 1.00 94.75 95 SER A O 1
ATOM 733 N N . TYR A 1 96 ? -3.625 3.100 10.719 1.00 95.56 96 TYR A N 1
ATOM 734 C CA . TYR A 1 96 ? -4.364 4.136 11.444 1.00 95.56 96 TYR A CA 1
ATOM 735 C C . TYR A 1 96 ? -3.395 5.241 11.905 1.00 95.56 96 TYR A C 1
ATOM 737 O O . TYR A 1 96 ? -2.997 5.288 13.075 1.00 95.56 96 TYR A O 1
ATOM 745 N N . PRO A 1 97 ? -2.965 6.121 10.986 1.00 97.06 97 PRO A N 1
ATOM 746 C CA . PRO A 1 97 ? -1.843 7.020 11.230 1.00 97.06 97 PRO A CA 1
ATOM 747 C C . PRO A 1 97 ? -2.231 8.221 12.097 1.00 97.06 97 PRO A C 1
ATOM 749 O O . PRO A 1 97 ? -1.371 8.786 12.764 1.00 97.06 97 PRO A O 1
ATOM 752 N N . PHE A 1 98 ? -3.522 8.560 12.184 1.00 98.00 98 PHE A N 1
ATOM 753 C CA . PHE A 1 98 ? -4.034 9.743 12.887 1.00 98.00 98 PHE A CA 1
ATOM 754 C C . PHE A 1 98 ? -3.651 9.814 14.372 1.00 98.00 98 PHE A C 1
ATOM 756 O O . PHE A 1 98 ? -3.601 10.901 14.939 1.00 98.00 98 PHE A O 1
ATOM 763 N N . LYS A 1 99 ? -3.355 8.674 15.011 1.00 95.56 99 LYS A N 1
ATOM 764 C CA . LYS A 1 99 ? -2.902 8.642 16.410 1.00 95.56 99 LYS A CA 1
ATOM 765 C C . LYS A 1 99 ? -1.421 8.995 16.570 1.00 95.56 99 LYS A C 1
ATOM 767 O O . LYS A 1 99 ? -1.068 9.666 17.533 1.00 95.56 99 LYS A O 1
ATOM 772 N N . LEU A 1 100 ? -0.563 8.501 15.677 1.00 95.44 100 LEU A N 1
ATOM 773 C CA . LEU A 1 100 ? 0.895 8.661 15.776 1.00 95.44 100 LEU A CA 1
ATOM 774 C C . LEU A 1 100 ? 1.398 9.876 14.983 1.00 95.44 100 LEU A C 1
ATOM 776 O O . LEU A 1 100 ? 2.320 10.557 15.416 1.00 95.44 100 LEU A O 1
ATOM 780 N N . TYR A 1 101 ? 0.752 10.175 13.857 1.00 97.88 101 TYR A N 1
ATOM 781 C CA . TYR A 1 101 ? 1.148 11.191 12.887 1.00 97.88 101 TYR A CA 1
ATOM 782 C C . TYR A 1 101 ? -0.046 12.070 12.470 1.00 97.88 101 TYR A C 1
ATOM 784 O O . TYR A 1 101 ? -0.369 12.122 11.282 1.00 97.88 101 TYR A O 1
ATOM 792 N N . PRO A 1 102 ? -0.734 12.769 13.396 1.00 98.19 102 PRO A N 1
ATOM 793 C CA . PRO A 1 102 ? -1.962 13.511 13.087 1.00 98.19 102 PRO A CA 1
ATOM 794 C C . PRO A 1 102 ? -1.775 14.526 11.952 1.00 98.19 102 PRO A C 1
ATOM 796 O O . PRO A 1 102 ? -2.509 14.481 10.971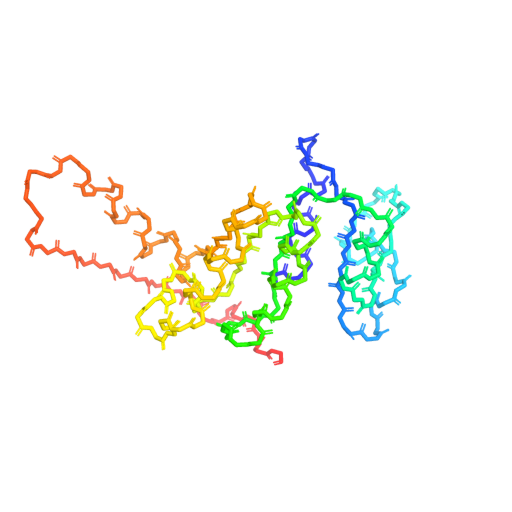 1.00 98.19 102 PRO A O 1
ATOM 799 N N . LYS A 1 103 ? -0.720 15.351 12.014 1.00 98.56 103 LYS A N 1
ATOM 800 C CA . LYS A 1 103 ? -0.430 16.371 10.989 1.00 98.56 103 LYS A CA 1
ATOM 801 C C . LYS A 1 103 ? -0.171 15.773 9.605 1.00 98.56 103 LYS A C 1
ATOM 803 O O . LYS A 1 103 ? -0.732 16.233 8.620 1.00 98.56 103 LYS A O 1
ATOM 808 N N . LEU A 1 104 ? 0.670 14.739 9.531 1.00 98.56 104 LEU A N 1
ATOM 809 C CA . LEU A 1 104 ? 0.971 14.067 8.263 1.00 98.56 104 LEU A CA 1
ATOM 810 C C . LEU A 1 104 ? -0.264 13.334 7.719 1.00 98.56 104 LEU A C 1
ATOM 812 O O . LEU A 1 104 ? -0.463 13.280 6.512 1.00 98.56 104 LEU A O 1
ATOM 816 N N . SER A 1 105 ? -1.113 12.801 8.600 1.00 98.62 105 SER A N 1
ATOM 817 C CA . SER A 1 105 ? -2.370 12.156 8.206 1.00 98.62 105 SER A CA 1
ATOM 818 C C . SER A 1 105 ? -3.351 13.162 7.610 1.00 98.62 105 SER A C 1
ATOM 820 O O . SER A 1 105 ? -3.916 12.889 6.558 1.00 98.62 105 SER A O 1
ATOM 822 N N . GLU A 1 106 ? -3.518 14.329 8.239 1.00 98.62 106 GLU A N 1
ATOM 823 C CA . GLU A 1 106 ? -4.342 15.429 7.721 1.00 98.62 106 GLU A CA 1
ATOM 824 C C . GLU A 1 106 ? -3.817 15.952 6.381 1.00 98.62 106 GLU A C 1
ATOM 826 O O . GLU A 1 106 ? -4.601 16.178 5.463 1.00 98.62 106 GLU A O 1
ATOM 831 N N . GLU A 1 107 ? -2.496 16.092 6.234 1.00 98.69 107 GLU A N 1
ATOM 832 C CA . GLU A 1 107 ? -1.874 16.495 4.971 1.00 98.69 107 GLU A CA 1
ATOM 833 C C . GLU A 1 107 ? -2.179 15.492 3.846 1.00 98.69 107 GLU A C 1
ATOM 835 O O . GLU A 1 107 ? -2.607 15.884 2.760 1.00 98.69 107 GLU A O 1
ATOM 840 N N . LEU A 1 108 ? -1.978 14.194 4.101 1.00 98.75 108 LEU A N 1
ATOM 841 C CA . LEU A 1 108 ? -2.233 13.140 3.117 1.00 98.75 108 LEU A CA 1
ATOM 842 C C . LEU A 1 108 ? -3.727 13.007 2.787 1.00 98.75 108 LEU A C 1
ATOM 844 O O . LEU A 1 108 ? -4.070 12.807 1.625 1.00 98.75 108 LEU A O 1
ATOM 848 N N . ASP A 1 109 ? -4.611 13.144 3.778 1.00 98.81 109 ASP A N 1
ATOM 849 C CA . ASP A 1 109 ? -6.066 13.126 3.591 1.00 98.81 109 ASP A CA 1
ATOM 850 C C . ASP A 1 109 ? -6.543 14.320 2.750 1.00 98.81 109 ASP A C 1
ATOM 852 O O . ASP A 1 109 ? -7.288 14.141 1.785 1.00 98.81 109 ASP A O 1
ATOM 856 N N . ALA A 1 110 ? -6.065 15.531 3.052 1.00 98.81 110 ALA A N 1
ATOM 857 C CA . ALA A 1 110 ? -6.377 16.724 2.271 1.00 98.81 110 ALA A CA 1
ATOM 858 C C . ALA A 1 110 ? -5.890 16.598 0.820 1.00 98.81 110 ALA A C 1
ATOM 8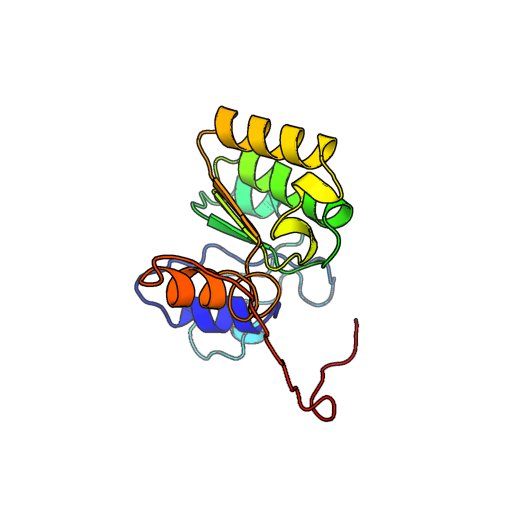60 O O . ALA A 1 110 ? -6.625 16.943 -0.107 1.00 98.81 110 ALA A O 1
ATOM 861 N N . LEU A 1 111 ? -4.681 16.062 0.619 1.00 98.81 111 LEU A N 1
ATOM 862 C CA . LEU A 1 111 ? -4.112 15.845 -0.709 1.00 98.81 111 LEU A CA 1
ATOM 863 C C . LEU A 1 111 ? -4.888 14.790 -1.511 1.00 98.81 111 LEU A C 1
ATOM 865 O O . LEU A 1 111 ? -5.142 14.977 -2.700 1.00 98.81 111 LEU A O 1
ATOM 869 N N . ALA A 1 112 ? -5.282 13.687 -0.873 1.00 98.81 112 ALA A N 1
ATOM 870 C CA . ALA A 1 112 ? -6.077 12.644 -1.515 1.00 98.81 112 ALA A CA 1
ATOM 871 C C . ALA A 1 112 ? -7.455 13.179 -1.939 1.00 98.81 112 ALA A C 1
ATOM 873 O O . ALA A 1 112 ? -7.878 12.976 -3.077 1.00 98.81 112 ALA A O 1
ATOM 874 N N . LYS A 1 113 ? -8.114 13.947 -1.060 1.00 98.81 113 LYS A N 1
ATOM 875 C CA . LYS A 1 113 ? -9.404 14.593 -1.344 1.00 98.81 113 LYS A CA 1
ATOM 876 C C . LYS A 1 113 ? -9.317 15.604 -2.483 1.00 98.81 113 LYS A C 1
ATOM 878 O O . LYS A 1 113 ? -10.184 15.591 -3.352 1.00 98.81 113 LYS A O 1
ATOM 883 N N . SER A 1 114 ? -8.290 16.457 -2.512 1.00 98.69 114 SER A N 1
ATOM 884 C CA . SER A 1 114 ? -8.142 17.465 -3.573 1.00 98.69 114 SER A CA 1
ATOM 885 C C . SER A 1 114 ? -7.889 16.851 -4.953 1.00 98.69 114 SER A C 1
ATOM 887 O O . SER A 1 114 ? -8.295 17.433 -5.955 1.00 98.69 114 SER A O 1
ATOM 889 N N . ASN A 1 115 ? -7.282 15.661 -5.004 1.00 98.62 115 ASN A N 1
ATOM 890 C CA . ASN A 1 115 ? -7.059 14.897 -6.234 1.00 98.62 115 ASN A CA 1
ATOM 891 C C . ASN A 1 115 ? -8.176 13.879 -6.536 1.00 98.62 115 ASN A C 1
ATOM 893 O O . ASN A 1 115 ? -8.096 13.176 -7.539 1.00 98.62 115 ASN A O 1
ATOM 897 N N . ASN A 1 116 ? -9.221 13.798 -5.702 1.00 98.62 116 ASN A N 1
ATOM 898 C CA . ASN A 1 116 ? -10.321 12.836 -5.829 1.00 98.62 116 ASN A CA 1
ATOM 899 C C . ASN A 1 116 ? -9.853 11.363 -5.896 1.00 98.62 116 ASN A C 1
ATOM 901 O O . ASN A 1 116 ? -10.336 10.573 -6.709 1.00 98.62 116 ASN A O 1
ATOM 905 N N . VAL A 1 117 ? -8.906 10.994 -5.029 1.00 98.75 117 VAL A N 1
ATOM 906 C CA . VAL A 1 117 ? -8.361 9.631 -4.907 1.00 98.75 117 VAL A CA 1
ATOM 907 C C . VAL A 1 117 ? -8.405 9.133 -3.465 1.00 98.75 117 VAL A C 1
ATOM 909 O O . VAL A 1 117 ? -8.659 9.883 -2.525 1.00 98.75 117 VAL A O 1
ATOM 912 N N . THR A 1 118 ? -8.142 7.841 -3.280 1.00 98.75 118 THR A N 1
ATOM 913 C CA . THR A 1 118 ? -8.133 7.169 -1.976 1.00 98.75 118 THR A CA 1
ATOM 914 C C . THR A 1 118 ? -6.738 6.673 -1.613 1.00 98.75 118 THR A C 1
ATOM 916 O O . THR A 1 118 ? -6.017 6.152 -2.462 1.00 98.75 118 THR A O 1
ATOM 919 N N . VAL A 1 119 ? -6.384 6.759 -0.328 1.00 98.75 119 VAL A N 1
ATOM 920 C CA . VAL A 1 119 ? -5.172 6.161 0.250 1.00 98.75 119 VAL A CA 1
ATOM 921 C C . VAL A 1 119 ? -5.583 5.192 1.358 1.00 98.75 119 VAL A C 1
ATOM 923 O O . VAL A 1 119 ? -6.318 5.572 2.266 1.00 98.75 119 VAL A O 1
ATOM 926 N N . VAL A 1 120 ? -5.102 3.947 1.312 1.00 98.19 120 VAL A N 1
ATOM 927 C CA . VAL A 1 120 ? -5.389 2.938 2.343 1.00 98.19 120 VAL A CA 1
ATOM 928 C C . VAL A 1 120 ? -4.143 2.148 2.749 1.00 98.19 120 VAL A C 1
ATOM 930 O O . VAL A 1 120 ? -3.414 1.608 1.915 1.00 98.19 120 VAL A O 1
ATOM 933 N N . GLY A 1 121 ? -3.912 2.050 4.060 1.00 97.12 121 GLY A N 1
ATOM 934 C CA . GLY A 1 121 ? -2.961 1.112 4.655 1.00 97.12 121 GLY A CA 1
ATOM 935 C C . GLY A 1 121 ? -3.647 -0.209 4.995 1.00 97.12 121 GLY A C 1
ATOM 936 O O . GLY A 1 121 ? -4.655 -0.218 5.699 1.00 97.12 121 GLY A O 1
ATOM 937 N N . THR A 1 122 ? -3.125 -1.336 4.511 1.00 96.12 122 THR A N 1
ATOM 938 C CA . THR A 1 122 ? -3.697 -2.664 4.779 1.00 96.12 122 THR A CA 1
ATOM 939 C C . THR A 1 122 ? -2.638 -3.763 4.812 1.00 96.12 122 THR A C 1
ATOM 941 O O . THR A 1 122 ? -1.492 -3.574 4.425 1.00 96.12 122 THR A O 1
ATOM 944 N N . GLY A 1 123 ? -3.010 -4.947 5.282 1.00 93.81 123 GLY A N 1
ATOM 945 C CA . GLY A 1 123 ? -2.109 -6.080 5.437 1.00 93.81 123 GLY A CA 1
ATOM 946 C C . GLY A 1 123 ? -2.697 -7.133 6.364 1.00 93.81 123 GLY A C 1
ATOM 947 O O . GLY A 1 123 ? -3.839 -7.035 6.807 1.00 93.81 123 GLY A O 1
ATOM 948 N N . ILE A 1 124 ? -1.916 -8.166 6.683 1.00 92.25 124 ILE A N 1
ATOM 949 C CA . ILE A 1 124 ? -2.369 -9.195 7.631 1.00 92.25 124 ILE A CA 1
ATOM 950 C C . ILE A 1 124 ? -2.453 -8.625 9.052 1.00 92.25 124 ILE A C 1
ATOM 952 O O . ILE A 1 124 ? -3.436 -8.864 9.743 1.00 92.25 124 ILE A O 1
ATOM 956 N N . ASN A 1 125 ? -1.434 -7.888 9.498 1.00 91.69 125 ASN A N 1
ATOM 957 C CA . ASN A 1 125 ? -1.463 -7.128 10.748 1.00 91.69 125 ASN A CA 1
A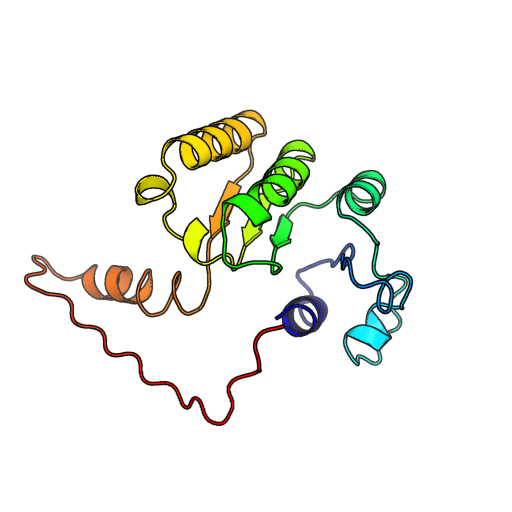TOM 958 C C . ASN A 1 125 ? -0.412 -6.012 10.697 1.00 91.69 125 ASN A C 1
ATOM 960 O O . ASN A 1 125 ? 0.768 -6.345 10.531 1.00 91.69 125 ASN A O 1
ATOM 964 N N . PRO A 1 126 ? -0.802 -4.750 10.901 1.00 91.38 126 PRO A N 1
ATOM 965 C CA . PRO A 1 126 ? -2.186 -4.274 11.001 1.00 91.38 126 PRO A CA 1
ATOM 966 C C . PRO A 1 126 ? -2.951 -4.395 9.662 1.00 91.38 126 PRO A C 1
ATOM 968 O O . PRO A 1 126 ? -2.356 -4.715 8.634 1.00 91.38 126 PRO A O 1
ATOM 971 N N . GLY A 1 127 ? -4.280 -4.229 9.689 1.00 92.88 127 GLY A N 1
ATOM 972 C CA . GLY A 1 127 ? -5.162 -4.319 8.512 1.00 92.88 127 GLY A CA 1
ATOM 973 C C . GLY A 1 127 ? -6.302 -5.326 8.689 1.00 92.88 127 GLY A C 1
ATOM 974 O O . GLY A 1 127 ? 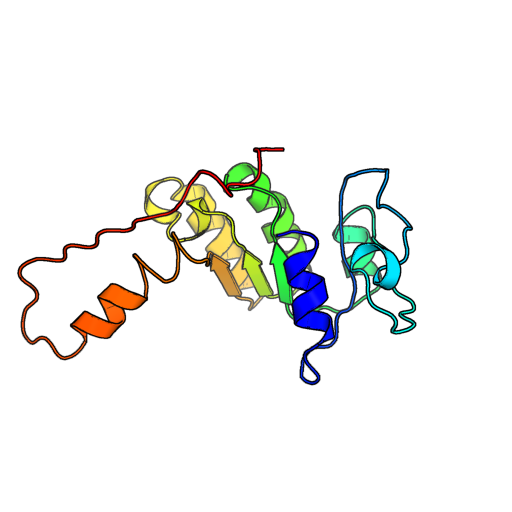-7.424 -4.944 9.006 1.00 92.88 127 GLY A O 1
ATOM 975 N N . TYR A 1 128 ? -6.019 -6.618 8.519 1.00 95.19 128 TYR A N 1
ATOM 976 C CA . TYR A 1 128 ? -7.031 -7.677 8.525 1.00 95.19 128 TYR A CA 1
ATOM 977 C C . TYR A 1 128 ? -7.192 -8.369 9.886 1.00 95.19 128 TYR A C 1
ATOM 979 O O . TYR A 1 128 ? -8.180 -8.143 10.581 1.00 95.19 128 TYR A O 1
ATOM 987 N N . LEU A 1 129 ? -6.221 -9.200 10.288 1.00 94.31 129 LEU A N 1
ATOM 988 C CA . LEU A 1 129 ? -6.381 -10.217 11.338 1.00 94.31 129 LEU A CA 1
ATOM 989 C C . LEU A 1 129 ? -6.730 -9.632 12.710 1.00 94.31 129 LEU A C 1
ATOM 991 O O . LEU A 1 129 ? -7.569 -10.181 13.411 1.00 94.31 129 LEU A O 1
ATOM 995 N N . MET A 1 130 ? -6.072 -8.538 13.092 1.00 93.38 130 MET A N 1
ATOM 996 C CA . MET A 1 130 ? -6.287 -7.858 14.379 1.00 93.38 130 MET A CA 1
ATOM 997 C C . MET A 1 130 ? -6.964 -6.489 14.204 1.00 93.38 130 MET A C 1
ATOM 999 O O . MET A 1 130 ? -7.009 -5.706 15.145 1.00 93.38 130 MET A O 1
ATOM 1003 N N . GLY A 1 131 ? -7.450 -6.187 12.995 1.00 92.88 131 GLY A N 1
ATOM 1004 C CA . GLY A 1 131 ? -8.136 -4.939 12.657 1.00 92.88 131 GLY A CA 1
ATOM 1005 C C . GLY A 1 131 ? -9.547 -5.224 12.159 1.00 92.88 131 GLY A C 1
ATOM 1006 O O . GLY A 1 131 ? -10.477 -5.343 12.951 1.00 92.88 131 GLY A O 1
ATOM 1007 N N . LEU A 1 132 ? -9.695 -5.380 10.842 1.00 95.62 132 LEU A N 1
ATOM 1008 C CA . LEU A 1 132 ? -10.990 -5.585 10.193 1.00 95.62 132 LEU A CA 1
ATOM 1009 C C . LEU A 1 132 ? -11.749 -6.819 10.704 1.00 95.62 132 LEU A C 1
ATOM 1011 O O . LEU A 1 132 ? -12.960 -6.748 10.888 1.00 95.62 132 LEU A O 1
ATOM 1015 N N . LEU A 1 133 ? -11.070 -7.945 10.941 1.00 96.94 133 LEU A N 1
ATOM 1016 C CA . LEU A 1 133 ? -11.733 -9.195 11.318 1.00 96.94 133 LEU A CA 1
ATOM 1017 C C . LEU A 1 133 ? -12.479 -9.086 12.666 1.00 96.94 133 LEU A C 1
ATOM 1019 O O . LEU A 1 133 ? -13.673 -9.388 12.682 1.00 96.94 133 LEU A O 1
ATOM 1023 N N . PRO A 1 134 ? -11.859 -8.614 13.769 1.00 96.88 134 PRO A N 1
ATOM 1024 C CA . PRO A 1 134 ? -12.585 -8.328 15.004 1.00 96.88 134 PRO A CA 1
ATOM 1025 C C . PRO A 1 134 ? -13.776 -7.385 14.803 1.00 96.88 134 PRO A C 1
ATOM 1027 O O . PRO A 1 134 ? -14.853 -7.674 15.311 1.00 96.88 134 PRO A O 1
ATOM 1030 N N . ILE A 1 135 ? -13.619 -6.312 14.014 1.00 96.56 135 ILE A N 1
ATOM 1031 C CA . ILE A 1 135 ? -14.708 -5.358 13.733 1.00 96.56 135 ILE A CA 1
ATOM 1032 C C . ILE A 1 135 ? -15.900 -6.083 13.093 1.00 96.56 135 ILE A C 1
ATOM 1034 O O . ILE A 1 135 ? -17.024 -5.973 13.580 1.00 96.56 135 ILE A O 1
ATOM 1038 N N . VAL A 1 136 ? -15.650 -6.877 12.048 1.00 97.88 136 VAL A N 1
ATOM 1039 C CA . VAL A 1 136 ? -16.691 -7.640 11.343 1.00 97.88 136 VAL A CA 1
ATOM 1040 C C . VAL A 1 136 ? -17.364 -8.659 12.267 1.00 97.88 136 VAL A C 1
ATOM 1042 O O . VAL A 1 136 ? -18.589 -8.743 12.283 1.00 97.88 136 VAL A O 1
ATOM 1045 N N . ILE A 1 137 ? -16.597 -9.404 13.070 1.00 97.44 137 ILE A N 1
ATOM 1046 C CA . ILE A 1 137 ? -17.144 -10.407 14.003 1.00 97.44 137 ILE A CA 1
ATOM 1047 C C . ILE A 1 137 ? -18.009 -9.758 15.087 1.00 97.44 137 ILE A C 1
ATOM 1049 O O . ILE A 1 137 ? -18.963 -10.377 15.551 1.00 97.44 137 ILE A O 1
ATOM 1053 N N . THR A 1 138 ? -17.708 -8.519 15.486 1.00 98.00 138 THR A N 1
ATOM 1054 C CA . THR A 1 138 ? -18.505 -7.792 16.484 1.00 98.00 138 THR A CA 1
ATOM 1055 C C . THR A 1 138 ? -19.790 -7.170 15.938 1.00 98.00 138 THR A C 1
ATOM 1057 O O . THR A 1 138 ? -20.631 -6.762 16.734 1.00 98.00 138 THR A O 1
ATOM 1060 N N . ALA A 1 139 ? -19.993 -7.135 14.615 1.00 98.25 139 ALA A N 1
ATOM 1061 C CA . ALA A 1 139 ? -21.164 -6.511 13.994 1.00 98.25 139 ALA A CA 1
ATOM 1062 C C . ALA A 1 139 ? -22.541 -6.994 14.520 1.00 98.25 139 ALA A C 1
ATOM 1064 O O . ALA A 1 139 ? -23.418 -6.149 14.687 1.00 98.25 139 ALA A O 1
ATOM 1065 N N . PRO A 1 140 ? -22.782 -8.293 14.811 1.00 97.81 140 PRO A N 1
ATOM 1066 C CA . PRO A 1 140 ? -24.063 -8.752 15.353 1.00 97.81 140 PRO A CA 1
ATOM 1067 C C . PRO A 1 140 ? -24.194 -8.591 16.879 1.00 97.81 140 PRO A C 1
ATOM 1069 O O . PRO A 1 140 ? -25.248 -8.904 17.437 1.00 97.81 140 PRO A O 1
ATOM 1072 N N . CYS A 1 141 ? -23.152 -8.148 17.588 1.00 98.00 141 CYS A N 1
ATOM 1073 C CA . CYS A 1 141 ? -23.202 -7.988 19.038 1.00 98.00 141 CYS A CA 1
ATOM 1074 C C . CYS A 1 141 ? -23.943 -6.700 19.416 1.00 98.00 141 CYS A C 1
ATOM 1076 O O . CYS A 1 141 ? -23.536 -5.610 19.028 1.00 98.00 141 CYS A O 1
ATOM 1078 N N . GLN A 1 142 ? -24.971 -6.798 20.264 1.00 98.00 142 GLN A N 1
ATOM 1079 C CA . GLN A 1 142 ? -25.647 -5.607 20.808 1.00 98.00 142 GLN A CA 1
ATOM 1080 C C . GLN A 1 142 ? -24.727 -4.771 21.713 1.00 98.00 142 GLN A C 1
ATOM 1082 O O . GLN A 1 142 ? -24.869 -3.555 21.797 1.00 98.00 142 GLN A O 1
ATOM 1087 N N . ASN A 1 143 ? -23.796 -5.425 22.415 1.00 97.94 143 ASN A N 1
ATOM 1088 C CA . ASN A 1 143 ? -22.809 -4.785 23.278 1.00 97.94 143 ASN A CA 1
ATOM 1089 C C . ASN A 1 143 ? -21.511 -5.608 23.290 1.00 97.94 143 ASN A C 1
ATOM 1091 O O . ASN A 1 143 ? -21.553 -6.822 23.498 1.00 97.94 143 ASN A O 1
ATOM 1095 N N . VAL A 1 144 ? -20.364 -4.949 23.113 1.00 97.75 144 VAL A N 1
ATOM 1096 C CA . VAL A 1 144 ? -19.033 -5.572 23.136 1.00 97.75 144 VAL A CA 1
ATOM 1097 C C . VAL A 1 144 ? -18.328 -5.179 24.433 1.00 97.75 144 VAL A C 1
ATOM 1099 O O . VAL A 1 144 ? -17.889 -4.044 24.587 1.00 97.75 144 VAL A O 1
ATOM 1102 N N . LYS A 1 145 ? -18.221 -6.120 25.380 1.00 97.88 145 LYS A N 1
ATOM 1103 C CA . LYS A 1 145 ? -17.565 -5.880 26.682 1.00 97.88 145 LYS A CA 1
ATOM 1104 C C . LYS A 1 145 ? -16.040 -5.974 26.614 1.00 97.88 145 LYS A C 1
ATOM 1106 O O . LYS A 1 145 ? -15.352 -5.244 27.318 1.00 97.88 145 LYS A O 1
ATOM 1111 N N . SER A 1 146 ? -15.516 -6.882 25.796 1.00 97.56 146 SER A N 1
ATOM 1112 C CA . SER A 1 146 ? -14.082 -7.089 25.599 1.00 97.56 146 SER A CA 1
ATOM 1113 C C . SER A 1 146 ? -13.812 -7.709 24.228 1.00 97.56 146 SER A C 1
ATOM 1115 O O . SER A 1 146 ? -14.674 -8.373 23.652 1.00 97.56 146 SER A O 1
ATOM 1117 N N . ILE A 1 147 ? -12.605 -7.474 23.711 1.00 96.94 147 ILE A N 1
ATOM 1118 C CA . ILE A 1 147 ? -12.064 -8.116 22.511 1.00 96.94 147 ILE A CA 1
ATOM 1119 C C . ILE A 1 147 ? -10.689 -8.659 22.888 1.00 96.94 147 ILE A C 1
ATOM 1121 O O . ILE A 1 147 ? -9.833 -7.904 23.347 1.00 96.94 147 ILE A O 1
ATOM 1125 N N . GLU A 1 148 ? -10.473 -9.952 22.673 1.00 96.31 148 GLU A N 1
ATOM 1126 C CA . GLU A 1 148 ? -9.176 -10.602 22.848 1.00 96.31 148 GLU A CA 1
ATOM 1127 C C . GLU A 1 148 ? -8.780 -11.283 21.540 1.00 96.31 148 GLU A C 1
ATOM 1129 O O . GLU A 1 148 ? -9.571 -12.010 20.938 1.00 96.31 148 GLU A O 1
ATOM 1134 N N . VAL A 1 149 ? -7.557 -11.018 21.076 1.00 95.31 149 VAL A N 1
ATOM 1135 C CA . VAL A 1 149 ? -7.025 -11.600 19.843 1.00 95.31 149 VAL A CA 1
ATOM 1136 C C . VAL A 1 149 ? -5.613 -12.104 20.098 1.00 95.31 149 VAL A C 1
ATOM 1138 O O . VAL A 1 149 ? -4.706 -11.322 20.383 1.00 95.31 149 VAL A O 1
ATOM 1141 N N . THR A 1 150 ? -5.403 -13.407 19.931 1.00 94.00 150 THR A N 1
ATOM 1142 C CA . THR A 1 150 ? -4.078 -14.030 19.996 1.00 94.00 150 THR A CA 1
ATOM 1143 C C . THR A 1 150 ? -3.591 -14.346 18.589 1.00 94.00 150 THR A C 1
ATOM 1145 O O . THR A 1 150 ? -4.207 -15.124 17.862 1.00 94.00 150 THR A O 1
ATOM 1148 N N . ARG A 1 151 ? -2.447 -13.776 18.201 1.00 91.19 151 ARG A N 1
ATOM 1149 C CA . ARG A 1 151 ? -1.761 -14.131 16.955 1.00 91.19 151 ARG A CA 1
ATOM 1150 C C . ARG A 1 151 ? -0.520 -14.961 17.262 1.00 91.19 151 ARG A C 1
ATOM 1152 O O . ARG A 1 151 ? 0.445 -14.443 17.812 1.00 91.19 151 ARG A O 1
ATOM 1159 N N . MET A 1 152 ? -0.507 -16.210 16.803 1.00 89.31 152 MET A N 1
ATOM 1160 C CA . MET A 1 152 ? 0.671 -17.079 16.837 1.00 89.31 152 MET A CA 1
ATOM 1161 C C . MET A 1 152 ? 1.285 -17.191 15.437 1.00 89.31 152 MET A C 1
ATOM 1163 O O . MET A 1 152 ? 0.578 -17.388 14.450 1.00 89.31 152 MET A O 1
ATOM 1167 N N . MET A 1 153 ? 2.605 -17.047 15.337 1.00 84.69 153 MET A N 1
ATOM 1168 C CA . MET A 1 153 ? 3.344 -17.200 14.083 1.00 84.69 153 MET A CA 1
ATOM 1169 C C . MET A 1 153 ? 4.602 -18.034 14.300 1.00 84.69 153 MET A C 1
ATOM 1171 O O . MET A 1 153 ? 5.294 -17.873 15.301 1.00 84.69 153 MET A O 1
ATOM 1175 N N . ASN A 1 154 ? 4.909 -18.911 13.344 1.00 86.19 154 ASN A N 1
ATOM 1176 C CA . ASN A 1 154 ? 6.167 -19.645 13.344 1.00 86.19 154 ASN A CA 1
ATOM 1177 C C . ASN A 1 154 ? 7.288 -18.752 12.793 1.00 86.19 154 ASN A C 1
ATOM 1179 O O . ASN A 1 154 ? 7.424 -18.586 11.579 1.00 86.19 154 ASN A O 1
ATOM 1183 N N . SER A 1 155 ? 8.098 -18.200 13.692 1.00 82.88 155 SER A N 1
ATOM 1184 C CA . SER A 1 155 ? 9.222 -17.332 13.333 1.00 82.88 155 SER A CA 1
ATOM 1185 C C . SER A 1 155 ? 10.400 -18.070 12.692 1.00 82.88 155 SER A C 1
ATOM 1187 O O . SER A 1 155 ? 11.233 -17.416 12.081 1.00 82.88 155 SER A O 1
ATOM 1189 N N . ALA A 1 156 ? 10.465 -19.406 12.746 1.00 84.31 156 ALA A N 1
ATOM 1190 C CA . ALA A 1 156 ? 11.561 -20.169 12.133 1.00 84.31 156 ALA A CA 1
ATOM 1191 C C . ALA A 1 156 ? 11.579 -20.077 10.595 1.00 84.31 156 ALA A C 1
ATOM 1193 O O . ALA A 1 156 ? 12.585 -20.381 9.966 1.00 84.31 156 ALA A O 1
ATOM 1194 N N . LYS A 1 157 ? 10.465 -19.657 9.981 1.00 76.00 157 LYS A N 1
ATOM 1195 C CA . LYS A 1 157 ? 10.360 -19.378 8.538 1.00 76.00 157 LYS A CA 1
ATOM 1196 C C . LYS A 1 157 ? 10.278 -17.879 8.238 1.00 76.00 157 LYS A C 1
ATOM 1198 O O . LYS A 1 157 ? 9.849 -17.485 7.152 1.00 76.00 157 LYS A O 1
ATOM 1203 N N . ARG A 1 158 ? 10.602 -17.026 9.215 1.00 68.62 158 ARG A N 1
ATOM 1204 C CA . ARG A 1 158 ? 10.571 -15.577 9.036 1.00 68.62 158 ARG A CA 1
ATOM 1205 C C . ARG A 1 158 ? 11.723 -15.175 8.118 1.00 68.62 158 ARG A C 1
ATOM 1207 O O . ARG A 1 158 ? 12.864 -15.540 8.355 1.00 68.62 158 ARG A O 1
ATOM 1214 N N . ARG A 1 159 ? 11.404 -14.413 7.072 1.00 65.50 159 ARG A N 1
ATOM 1215 C CA . ARG A 1 159 ? 12.408 -13.751 6.231 1.00 65.50 159 ARG A CA 1
ATOM 1216 C C . ARG A 1 159 ? 13.199 -12.749 7.083 1.00 65.50 159 ARG A C 1
ATOM 1218 O O . ARG A 1 159 ? 12.584 -12.014 7.862 1.00 65.50 159 ARG A O 1
ATOM 1225 N N . GLU A 1 160 ? 14.508 -12.676 6.867 1.00 56.78 160 GLU A N 1
ATOM 1226 C CA . GLU A 1 160 ? 15.362 -11.657 7.483 1.00 56.78 160 GLU A CA 1
ATOM 1227 C C . GLU A 1 160 ? 14.913 -10.229 7.100 1.00 56.78 160 GLU A C 1
ATOM 1229 O O . GLU A 1 160 ? 14.393 -10.012 5.992 1.00 56.78 160 GLU A O 1
ATOM 1234 N N . PRO A 1 161 ? 15.048 -9.242 8.004 1.00 54.19 161 PRO A N 1
ATOM 1235 C CA . PRO A 1 161 ? 14.967 -7.834 7.632 1.00 54.19 161 PRO A CA 1
ATOM 1236 C C . PRO A 1 161 ? 16.028 -7.522 6.565 1.00 54.19 161 PRO A C 1
ATOM 1238 O O . PRO A 1 161 ? 17.117 -8.085 6.593 1.00 54.19 161 PRO A O 1
ATOM 1241 N N . PHE A 1 162 ? 15.669 -6.669 5.611 1.00 52.59 162 PHE A N 1
ATOM 1242 C CA . PHE A 1 162 ? 16.565 -6.165 4.568 1.00 52.59 162 PHE A CA 1
ATOM 1243 C C . PHE A 1 162 ? 17.352 -4.961 5.081 1.00 52.59 162 PHE A C 1
ATOM 1245 O O . PHE A 1 162 ? 16.796 -4.240 5.947 1.00 52.59 162 PHE A O 1
#